Protein AF-B2FK42-F1 (afdb_monomer)

Mean predicted aligned error: 10.06 Å

Radius of gyration: 21.13 Å; Cα contacts (8 Å, |Δi|>4): 95; chains: 1; bounding box: 68×24×57 Å

Nearest PDB structures (foldseek):
  4m70-assembly5_Q  TM=4.748E-01  e=3.727E+00  Solanum tuberosum

Foldseek 3Di:
DCPVVLVVLLVVLLVVLVVDPDDLQVCLVVVLVVLLCVLVVLLVVLVVLQVVLCPDPVVQVVQVVPPHCVVLVVLSVVLVVLSVVLSVLSCVSNPPCVVVDDPVCPVVVSSSSSSVSSSSSVVSVVSSVVSNVVSVVSVVVVCVVVVPPPDDDD

Solvent-accessible surface area (backbone atoms only — not comparable to full-atom values): 8597 Å² total; per-residue (Å²): 130,90,49,73,63,59,57,50,32,44,50,50,9,43,53,51,41,68,70,52,91,59,59,66,44,60,47,32,65,68,45,47,62,60,49,47,53,52,54,52,48,51,51,53,61,41,49,54,53,41,53,63,50,60,74,33,69,70,48,48,55,50,28,69,74,75,70,44,66,57,64,59,51,50,54,50,53,48,45,52,51,47,44,53,49,44,56,54,56,53,48,53,53,69,43,75,56,81,80,79,48,62,82,88,56,40,66,67,48,52,48,52,50,43,11,50,54,45,15,43,50,52,48,39,53,51,50,49,49,54,53,40,53,53,41,52,52,53,51,54,50,50,51,54,61,74,61,54,81,90,70,88,87,135

Secondary structure (DSSP, 8-state):
---HHHHHHHHHHHHHHHH--S-HHHHHHHHHHHHHHHHHHHHHHHHHHHHHHHTSHHHHHHHHHHT-THHHHHHHHHHHHHHHHHHHHHHGGGS-GGGTS-TTTHHHHHHHHHHHHHHHHHHHHHHHHHHHHHHHHHHHHHHHHHTS------

Sequence (154 aa):
MANAWGFLHLALGGIVAFVVEVDFQELAKGALLPLMAILVGLTFSWAGNVNSIMQTEEVQKFLNEKGGPLEYVYTFQLCILINISVISAWCVPLLNLPYLLPCQTRAPVEGAMAAVLFASVSLAVRTGWHAVVGSNMLLLRKLIQGGSPGGGIE

Structure (mmCIF, N/CA/C/O backbone):
data_AF-B2FK42-F1
#
_entry.id   AF-B2FK42-F1
#
loop_
_atom_site.group_PDB
_atom_site.id
_atom_site.type_symbol
_atom_site.label_atom_id
_atom_site.label_alt_id
_atom_site.label_comp_id
_atom_site.label_asym_id
_atom_site.label_entity_id
_atom_site.label_seq_id
_atom_site.pdbx_PDB_ins_code
_atom_site.Cartn_x
_atom_site.Cartn_y
_atom_site.Cartn_z
_atom_site.occupancy
_atom_site.B_iso_or_equiv
_atom_site.auth_seq_id
_atom_site.auth_comp_id
_atom_site.auth_asym_id
_atom_site.auth_atom_id
_atom_site.pdbx_PDB_model_num
ATOM 1 N N . MET A 1 1 ? -13.182 -16.194 -5.651 1.00 35.88 1 MET A N 1
ATOM 2 C CA . MET A 1 1 ? -13.747 -15.371 -6.741 1.00 35.88 1 MET A CA 1
ATOM 3 C C . MET A 1 1 ? -12.781 -14.230 -7.004 1.00 35.88 1 MET A C 1
ATOM 5 O O . MET A 1 1 ? -12.556 -13.438 -6.098 1.00 35.88 1 MET A O 1
ATOM 9 N N . ALA A 1 2 ? -12.145 -14.174 -8.176 1.00 43.34 2 ALA A N 1
ATOM 10 C CA . ALA A 1 2 ? -11.384 -12.988 -8.562 1.00 43.34 2 ALA A CA 1
ATOM 11 C C . ALA A 1 2 ? -12.398 -11.862 -8.814 1.00 43.34 2 ALA A C 1
ATOM 13 O O . ALA A 1 2 ? -13.049 -11.822 -9.854 1.00 43.34 2 ALA A O 1
ATOM 14 N N . ASN A 1 3 ? -12.628 -11.027 -7.800 1.00 70.25 3 ASN A N 1
ATOM 15 C CA . ASN A 1 3 ? -13.581 -9.925 -7.872 1.00 70.25 3 ASN A CA 1
ATOM 16 C C . ASN A 1 3 ? -13.155 -8.965 -8.992 1.00 70.25 3 ASN A C 1
ATOM 18 O O . ASN A 1 3 ? -11.976 -8.633 -9.081 1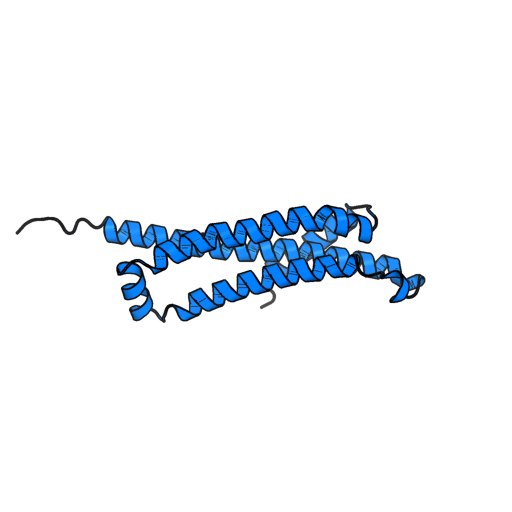.00 70.25 3 ASN A O 1
ATOM 22 N N . ALA A 1 4 ? -14.103 -8.464 -9.791 1.00 77.88 4 ALA A N 1
ATOM 23 C CA . ALA A 1 4 ? -13.866 -7.441 -10.822 1.00 77.88 4 ALA A CA 1
ATOM 24 C C . ALA A 1 4 ? -13.038 -6.243 -10.303 1.00 77.88 4 ALA A C 1
ATOM 26 O O . ALA A 1 4 ? -12.268 -5.629 -11.033 1.00 77.88 4 ALA A O 1
ATOM 27 N N . TRP A 1 5 ? -13.131 -5.977 -9.000 1.00 75.94 5 TRP A N 1
ATOM 28 C CA . TRP A 1 5 ? -12.309 -5.021 -8.267 1.00 75.94 5 TRP A CA 1
ATOM 29 C C . TRP A 1 5 ? -10.802 -5.289 -8.335 1.00 75.94 5 TRP A C 1
ATOM 31 O O . TRP A 1 5 ? -10.037 -4.350 -8.515 1.00 75.94 5 TRP A O 1
ATOM 41 N N . GLY A 1 6 ? -10.357 -6.542 -8.223 1.00 75.69 6 GLY A N 1
ATOM 42 C CA . GLY A 1 6 ? -8.938 -6.888 -8.344 1.00 75.69 6 GLY A CA 1
ATOM 43 C C . GLY A 1 6 ? -8.392 -6.548 -9.731 1.00 75.69 6 GLY A C 1
ATOM 44 O O . GLY A 1 6 ? -7.331 -5.942 -9.840 1.00 75.69 6 GLY A O 1
ATOM 45 N N . PHE A 1 7 ? -9.167 -6.839 -10.781 1.00 80.75 7 PHE A N 1
ATOM 46 C CA . PHE A 1 7 ? -8.829 -6.438 -12.148 1.00 80.75 7 PHE A CA 1
ATOM 47 C C . PHE A 1 7 ? -8.797 -4.919 -12.317 1.00 80.75 7 PHE A C 1
ATOM 49 O O . PHE A 1 7 ? -7.903 -4.414 -12.986 1.00 80.75 7 PHE A O 1
ATOM 56 N N . LEU A 1 8 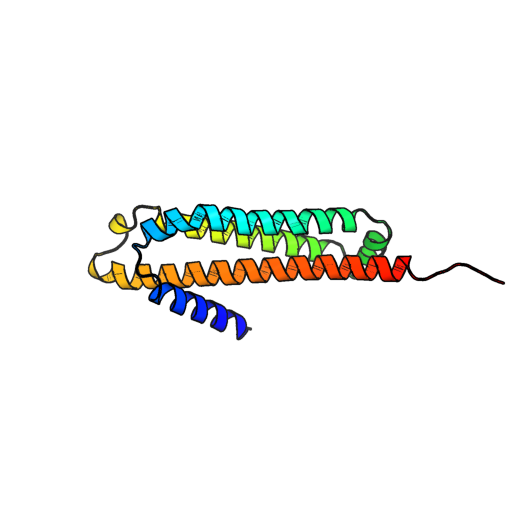? -9.707 -4.183 -11.674 1.00 85.94 8 LEU A N 1
ATOM 57 C CA . LEU A 1 8 ? -9.691 -2.719 -11.688 1.00 85.94 8 LEU A CA 1
ATOM 58 C C . LEU A 1 8 ? -8.420 -2.153 -11.043 1.00 85.94 8 LEU A C 1
ATOM 60 O O . LEU A 1 8 ? -7.806 -1.251 -11.606 1.00 85.94 8 LEU A O 1
ATOM 64 N N . HIS A 1 9 ? -7.990 -2.689 -9.898 1.00 83.94 9 HIS A N 1
ATOM 65 C CA . HIS A 1 9 ? -6.755 -2.243 -9.245 1.00 83.94 9 HIS A CA 1
ATOM 66 C C . HIS A 1 9 ? -5.503 -2.608 -10.053 1.00 83.94 9 HIS A C 1
ATOM 68 O O . HIS A 1 9 ? -4.572 -1.808 -10.115 1.00 83.94 9 HIS A O 1
ATOM 74 N N . LEU A 1 10 ? -5.497 -3.768 -10.722 1.00 83.12 10 LEU A N 1
ATOM 75 C CA . LEU A 1 10 ? -4.437 -4.142 -11.664 1.00 83.12 10 LEU A CA 1
ATOM 76 C C . LEU A 1 10 ? -4.405 -3.220 -12.888 1.00 83.12 10 LEU A C 1
ATOM 78 O O . LEU A 1 10 ? -3.332 -2.773 -13.280 1.00 83.12 10 LEU A O 1
ATOM 82 N N . ALA A 1 11 ? -5.566 -2.892 -13.459 1.00 85.50 11 ALA A N 1
ATOM 83 C CA . ALA A 1 11 ? -5.672 -1.964 -14.580 1.00 85.50 11 ALA A CA 1
ATOM 84 C C . ALA A 1 11 ? -5.196 -0.559 -14.186 1.00 85.50 11 ALA A C 1
ATOM 86 O O . ALA A 1 11 ? -4.404 0.041 -14.907 1.00 85.50 11 ALA A O 1
ATOM 87 N N . LEU A 1 12 ? -5.609 -0.063 -13.015 1.00 86.38 12 LEU A N 1
ATOM 88 C CA . LEU A 1 12 ? -5.144 1.215 -12.482 1.00 86.38 12 LEU A CA 1
ATOM 89 C C . LEU A 1 12 ? -3.625 1.211 -12.267 1.00 86.38 12 LEU A C 1
ATOM 91 O O . LEU A 1 12 ? -2.954 2.154 -12.674 1.00 86.38 12 LEU A O 1
ATOM 95 N N . GLY A 1 13 ? -3.080 0.139 -11.682 1.00 81.12 13 GLY A N 1
ATOM 96 C CA . GLY A 1 13 ? -1.639 -0.018 -11.499 1.00 81.12 13 GLY A CA 1
ATOM 97 C C . GLY A 1 13 ? -0.876 -0.009 -12.824 1.00 81.12 13 GLY A C 1
ATOM 98 O O . GLY A 1 13 ? 0.137 0.674 -12.937 1.00 81.12 13 GLY A O 1
ATOM 99 N N . GLY A 1 14 ? -1.400 -0.693 -13.844 1.00 81.62 14 GLY A N 1
ATOM 100 C CA . GLY A 1 14 ? -0.837 -0.691 -15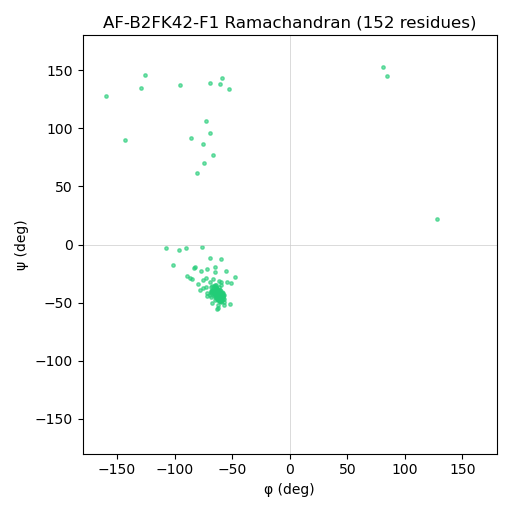.195 1.00 81.62 14 GLY A CA 1
ATOM 101 C C . GLY A 1 14 ? -0.867 0.684 -15.866 1.00 81.62 14 GLY A C 1
ATOM 102 O O . GLY A 1 14 ? 0.138 1.103 -16.432 1.00 81.62 14 GLY A O 1
ATOM 103 N N . ILE A 1 15 ? -1.983 1.414 -15.759 1.00 85.12 15 ILE A N 1
ATOM 104 C CA . ILE A 1 15 ? -2.102 2.776 -16.305 1.00 85.12 15 ILE A CA 1
ATOM 105 C C . ILE A 1 15 ? -1.082 3.704 -15.643 1.00 85.12 15 ILE A C 1
ATOM 107 O O . ILE A 1 15 ? -0.356 4.409 -16.337 1.00 85.12 15 ILE A O 1
ATOM 111 N N . VAL A 1 16 ? -0.992 3.686 -14.310 1.00 82.06 16 VAL A N 1
ATOM 112 C CA . VAL A 1 16 ? -0.054 4.548 -13.575 1.00 82.06 16 VAL A CA 1
ATOM 113 C C . VAL A 1 16 ? 1.394 4.190 -13.908 1.00 82.06 16 VAL A C 1
ATOM 115 O O . VAL A 1 16 ? 2.193 5.091 -14.137 1.00 82.06 16 VAL A O 1
ATOM 118 N N . ALA A 1 17 ? 1.725 2.901 -14.015 1.00 81.31 17 ALA A N 1
ATOM 119 C CA . ALA A 1 17 ? 3.062 2.462 -14.411 1.00 81.31 17 ALA A CA 1
ATOM 120 C C . ALA A 1 17 ? 3.457 2.932 -15.821 1.00 81.31 17 ALA A C 1
ATOM 122 O O . ALA A 1 17 ? 4.632 3.177 -16.060 1.00 81.31 17 ALA A O 1
ATOM 123 N N . PHE A 1 18 ? 2.497 3.077 -16.739 1.00 81.12 18 PHE A N 1
ATOM 124 C CA . PHE A 1 18 ? 2.760 3.598 -18.083 1.00 81.12 18 PHE A CA 1
ATOM 125 C C . PHE A 1 18 ? 2.880 5.129 -18.119 1.00 81.12 18 PHE A C 1
ATOM 127 O O . PHE A 1 18 ? 3.655 5.666 -18.899 1.00 81.12 18 PHE A O 1
ATOM 134 N N . VAL A 1 19 ? 2.116 5.839 -17.282 1.00 85.12 19 VAL A N 1
ATOM 135 C CA . VAL A 1 19 ? 2.135 7.314 -17.209 1.00 85.12 19 VAL A CA 1
ATOM 136 C C . VAL A 1 19 ? 3.384 7.839 -16.494 1.00 85.12 19 VAL A C 1
ATOM 138 O O . VAL A 1 19 ? 3.846 8.943 -16.778 1.00 85.12 19 VAL A O 1
ATOM 141 N N . VAL A 1 20 ? 3.925 7.078 -15.542 1.00 76.38 20 VAL A N 1
ATOM 142 C CA . VAL A 1 20 ? 5.101 7.475 -14.763 1.00 76.38 20 VAL A CA 1
ATOM 143 C C . VAL A 1 20 ? 6.376 7.095 -15.520 1.00 76.38 20 VAL A C 1
ATOM 145 O O . VAL A 1 20 ? 6.916 6.006 -15.355 1.00 76.38 20 VAL A O 1
ATOM 148 N N . GLU A 1 21 ? 6.879 8.022 -16.331 1.00 70.31 21 GLU A N 1
ATOM 149 C CA . GLU A 1 21 ? 8.170 7.908 -17.027 1.00 70.31 21 GLU A CA 1
ATOM 150 C C . GLU A 1 21 ? 9.343 8.267 -16.091 1.00 70.31 21 GLU A C 1
ATOM 152 O O . GLU A 1 21 ? 10.060 9.244 -16.301 1.00 70.31 21 GLU A O 1
ATOM 157 N N . VAL A 1 22 ? 9.521 7.512 -15.006 1.00 70.88 22 VAL A N 1
ATOM 158 C CA . VAL A 1 22 ? 10.633 7.701 -14.055 1.00 70.88 22 VAL A CA 1
ATOM 159 C C . VAL A 1 22 ? 11.381 6.385 -13.891 1.00 70.88 22 VAL A C 1
ATOM 161 O O . VAL A 1 22 ? 10.771 5.316 -13.927 1.00 70.88 22 VAL A O 1
ATOM 164 N N . ASP A 1 23 ? 12.700 6.459 -13.692 1.00 78.69 23 ASP A N 1
ATOM 165 C CA . ASP A 1 23 ? 13.499 5.285 -13.349 1.00 78.69 23 ASP A CA 1
ATOM 166 C C . ASP A 1 23 ? 12.893 4.564 -12.134 1.00 78.69 23 ASP A C 1
ATOM 168 O O . ASP A 1 23 ? 12.522 5.177 -11.129 1.00 78.69 23 ASP A O 1
ATOM 172 N N . PHE A 1 24 ? 12.781 3.241 -12.235 1.00 75.69 24 PHE A N 1
ATOM 173 C CA . PHE A 1 24 ? 12.079 2.419 -11.255 1.00 75.69 24 PHE A CA 1
ATOM 174 C C . PHE A 1 24 ? 12.675 2.540 -9.843 1.00 75.69 24 PHE A C 1
ATOM 176 O O . PHE A 1 24 ? 11.947 2.500 -8.844 1.00 75.69 24 PHE A O 1
ATOM 183 N N . GLN A 1 25 ? 13.991 2.745 -9.742 1.00 79.75 25 GLN A N 1
ATOM 184 C CA . GLN A 1 25 ? 14.679 2.913 -8.469 1.00 79.75 25 GLN A CA 1
ATOM 185 C C . GLN A 1 25 ? 14.478 4.323 -7.899 1.00 79.75 25 GLN A C 1
ATOM 187 O O . GLN A 1 25 ? 14.293 4.470 -6.687 1.00 79.75 25 GLN A O 1
ATOM 192 N N . GLU A 1 26 ? 14.494 5.362 -8.738 1.00 81.81 26 GLU A N 1
ATOM 193 C CA . GLU A 1 26 ? 14.175 6.732 -8.308 1.00 81.81 26 GLU A CA 1
ATOM 194 C C . GLU A 1 26 ? 12.721 6.865 -7.849 1.00 81.81 26 GLU A C 1
ATOM 196 O O . GLU A 1 26 ? 12.452 7.459 -6.799 1.00 81.81 26 GLU A O 1
ATOM 201 N N . LEU A 1 27 ? 11.801 6.224 -8.569 1.00 82.50 27 LEU A N 1
ATOM 202 C CA . LEU A 1 27 ? 10.392 6.146 -8.209 1.00 82.50 27 LEU A CA 1
ATOM 203 C C . LEU A 1 27 ? 10.205 5.527 -6.820 1.00 82.50 27 LEU A C 1
ATOM 205 O O . LEU A 1 27 ? 9.519 6.102 -5.973 1.00 82.50 27 LEU A O 1
ATOM 209 N N . ALA A 1 28 ? 10.840 4.382 -6.559 1.00 83.75 28 ALA A N 1
ATOM 210 C CA . ALA A 1 28 ? 10.748 3.726 -5.259 1.00 83.75 28 ALA A CA 1
ATOM 211 C C . ALA A 1 28 ? 11.314 4.602 -4.129 1.00 83.75 28 ALA A C 1
ATOM 213 O O . ALA A 1 28 ? 10.681 4.721 -3.080 1.00 83.75 28 ALA A O 1
ATOM 214 N N . LYS A 1 29 ? 12.452 5.278 -4.345 1.00 84.81 29 LYS A N 1
ATOM 215 C CA . LYS A 1 29 ? 13.040 6.201 -3.352 1.00 84.81 29 LYS A CA 1
ATOM 216 C C . LYS A 1 29 ? 12.107 7.365 -3.019 1.00 84.81 29 LYS A C 1
ATOM 218 O O . LYS A 1 29 ? 11.960 7.704 -1.846 1.00 84.81 29 LYS A O 1
ATOM 223 N N . GLY A 1 30 ? 11.481 7.962 -4.033 1.00 85.38 30 GLY A N 1
ATOM 224 C CA . GLY A 1 30 ? 10.570 9.092 -3.853 1.00 85.38 30 GLY A CA 1
ATOM 225 C C . GLY A 1 30 ? 9.228 8.699 -3.229 1.00 85.38 30 GLY A C 1
ATOM 226 O O . GLY A 1 30 ? 8.686 9.441 -2.412 1.00 85.38 30 GLY A O 1
ATOM 227 N N . ALA A 1 31 ? 8.699 7.525 -3.581 1.00 85.12 31 ALA A N 1
ATOM 228 C CA . ALA A 1 31 ? 7.366 7.095 -3.167 1.00 85.12 31 ALA A CA 1
ATOM 229 C C . ALA A 1 31 ? 7.332 6.396 -1.798 1.00 85.12 31 ALA A C 1
ATOM 231 O O . ALA A 1 31 ? 6.316 6.484 -1.106 1.00 85.12 31 ALA A O 1
ATOM 232 N N . LEU A 1 32 ? 8.412 5.725 -1.375 1.00 86.00 32 LEU A N 1
ATOM 233 C CA . LEU A 1 32 ? 8.395 4.871 -0.180 1.00 86.00 32 LEU A CA 1
ATOM 234 C C . LEU A 1 32 ? 8.019 5.638 1.096 1.00 86.00 32 LEU A C 1
ATOM 236 O O . LEU A 1 32 ? 7.150 5.193 1.841 1.00 86.00 32 LEU A O 1
ATOM 240 N N . LEU A 1 33 ? 8.644 6.792 1.349 1.00 85.38 33 LEU A N 1
ATOM 241 C CA . LEU A 1 33 ? 8.380 7.587 2.555 1.00 85.38 33 LEU A CA 1
ATOM 242 C C . LEU A 1 33 ? 6.918 8.076 2.627 1.00 85.38 33 LEU A C 1
ATOM 244 O O . LEU A 1 33 ? 6.261 7.797 3.635 1.00 85.38 33 LEU A O 1
ATOM 248 N N . PRO A 1 34 ? 6.365 8.732 1.585 1.00 87.81 34 PRO A N 1
ATOM 249 C CA . PRO A 1 34 ? 4.947 9.087 1.546 1.00 87.81 34 PRO A CA 1
ATOM 250 C C . PRO A 1 34 ? 4.009 7.884 1.700 1.00 87.81 34 PRO A C 1
ATOM 252 O O .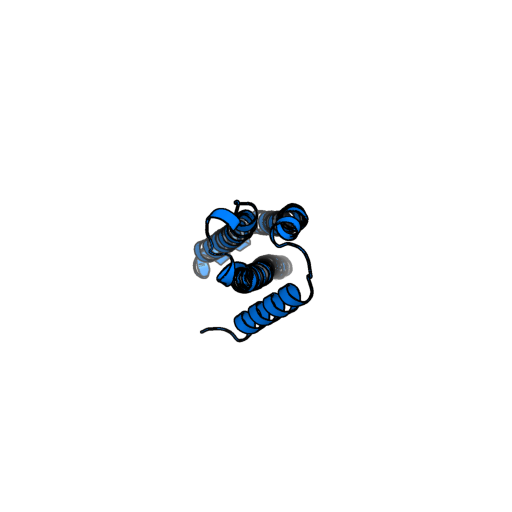 PRO A 1 34 ? 3.037 7.955 2.452 1.00 87.81 34 PRO A O 1
ATOM 255 N N . LEU A 1 35 ? 4.302 6.766 1.026 1.00 86.44 35 LEU A N 1
ATOM 256 C CA . LEU A 1 35 ? 3.478 5.557 1.098 1.00 86.44 35 LEU A CA 1
ATOM 257 C C . LEU A 1 35 ? 3.465 4.961 2.505 1.00 86.44 35 LEU A C 1
ATOM 259 O O . LEU A 1 35 ? 2.393 4.636 3.018 1.00 86.44 35 LEU A O 1
ATOM 263 N N . MET A 1 36 ? 4.628 4.869 3.154 1.00 86.94 36 MET A N 1
ATOM 264 C CA . MET A 1 36 ? 4.714 4.438 4.547 1.00 86.94 36 MET A CA 1
ATOM 265 C C . MET A 1 36 ? 3.893 5.356 5.450 1.00 86.94 36 MET A C 1
ATOM 267 O O . MET A 1 36 ? 3.088 4.858 6.231 1.00 86.94 36 MET A O 1
ATOM 271 N N . ALA A 1 37 ? 4.033 6.678 5.313 1.00 86.88 37 ALA A N 1
ATOM 272 C CA . ALA A 1 37 ? 3.291 7.635 6.129 1.00 86.88 37 ALA A CA 1
ATOM 273 C C . ALA A 1 37 ? 1.768 7.461 5.990 1.00 86.88 37 ALA A C 1
ATOM 275 O O . ALA A 1 37 ? 1.061 7.424 6.998 1.00 86.88 37 ALA A O 1
ATOM 276 N N . ILE A 1 38 ? 1.264 7.289 4.763 1.00 86.94 38 ILE A N 1
ATOM 277 C CA . ILE A 1 38 ? -0.169 7.097 4.501 1.00 86.94 38 ILE A CA 1
ATOM 278 C C . ILE A 1 38 ? -0.658 5.755 5.055 1.00 86.94 38 ILE A C 1
ATOM 280 O O . ILE A 1 38 ? -1.652 5.721 5.779 1.00 86.94 38 ILE A O 1
ATOM 284 N N . LEU A 1 39 ? 0.017 4.645 4.744 1.00 86.19 39 LEU A N 1
ATOM 285 C CA . LEU A 1 39 ? -0.439 3.307 5.144 1.00 86.19 39 LEU A CA 1
ATOM 286 C C . LEU A 1 39 ? -0.352 3.098 6.660 1.00 86.19 39 LEU A C 1
ATOM 288 O O . LEU A 1 39 ? -1.271 2.548 7.275 1.00 86.19 39 LEU A O 1
ATOM 292 N N . VAL A 1 40 ? 0.727 3.576 7.279 1.00 85.00 40 VAL A N 1
ATOM 293 C CA . VAL A 1 40 ? 0.906 3.533 8.734 1.00 85.00 40 VAL A CA 1
ATOM 294 C C . VAL A 1 40 ? -0.082 4.478 9.418 1.00 85.00 40 VAL A C 1
ATOM 296 O O . VAL A 1 40 ? -0.760 4.067 10.359 1.00 85.00 40 VAL A O 1
ATOM 299 N N . GLY A 1 41 ? -0.239 5.705 8.912 1.00 83.69 41 GLY A N 1
ATOM 300 C CA . GLY A 1 41 ? -1.199 6.680 9.433 1.00 83.69 41 GLY A CA 1
ATOM 301 C C . GLY A 1 41 ? -2.639 6.171 9.379 1.00 83.69 41 GLY A C 1
ATOM 302 O O . GLY A 1 41 ? -3.353 6.247 10.380 1.00 83.69 41 GLY A O 1
ATOM 303 N N . LEU A 1 42 ? -3.044 5.566 8.257 1.00 81.31 42 LEU A N 1
ATOM 304 C CA . LEU A 1 42 ? -4.335 4.890 8.136 1.00 81.31 42 LEU A CA 1
ATOM 305 C C . LEU A 1 42 ? -4.463 3.796 9.196 1.00 81.31 42 LEU A C 1
ATOM 307 O O . LEU A 1 42 ? -5.428 3.821 9.950 1.00 81.31 42 LEU A O 1
ATOM 311 N N . THR A 1 43 ? -3.479 2.897 9.307 1.00 83.00 43 THR A N 1
ATOM 312 C CA . THR A 1 43 ? -3.475 1.801 10.296 1.00 83.00 43 THR A CA 1
ATOM 313 C C . THR A 1 43 ? -3.716 2.304 11.719 1.00 83.00 43 THR A C 1
ATOM 315 O O . THR A 1 43 ? -4.619 1.814 12.397 1.00 83.00 43 THR A O 1
ATOM 318 N N . PHE A 1 44 ? -2.963 3.311 12.166 1.00 80.25 44 PHE A N 1
ATOM 319 C CA . PHE A 1 44 ? -3.117 3.862 13.514 1.00 80.25 44 PHE A CA 1
ATOM 320 C C . PHE A 1 44 ? -4.438 4.614 13.712 1.00 80.25 44 PHE A C 1
ATOM 322 O O . PHE A 1 44 ? -5.031 4.513 14.788 1.00 80.25 44 PHE A O 1
AT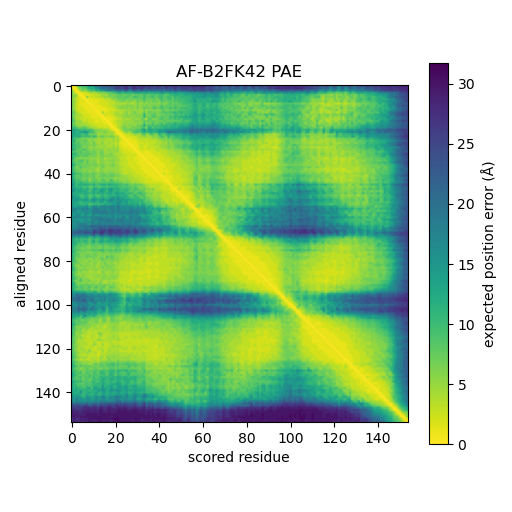OM 329 N N . SER A 1 45 ? -4.921 5.326 12.688 1.00 78.44 45 SER A N 1
ATOM 330 C CA . SER A 1 45 ? -6.154 6.118 12.766 1.00 78.44 45 SER A CA 1
ATOM 331 C C . SER A 1 45 ? -7.376 5.264 13.107 1.00 78.44 45 SER A C 1
ATOM 333 O O . SER A 1 45 ? -8.158 5.639 13.980 1.00 78.44 45 SER A O 1
ATOM 335 N N . TRP A 1 46 ? -7.535 4.095 12.483 1.00 74.56 46 TRP A N 1
ATOM 336 C CA . TRP A 1 46 ? -8.663 3.219 12.810 1.00 74.56 46 TRP A CA 1
ATOM 337 C C . TRP A 1 46 ? -8.354 2.234 13.942 1.00 74.56 46 TRP A C 1
ATOM 339 O O . TRP A 1 46 ? -9.273 1.902 14.687 1.00 74.56 46 TRP A O 1
ATOM 349 N N . ALA A 1 47 ? -7.096 1.829 14.160 1.00 75.81 47 ALA A N 1
ATOM 350 C CA . ALA A 1 47 ? -6.733 0.985 15.304 1.00 75.81 47 ALA A CA 1
ATOM 351 C C . ALA A 1 47 ? -7.092 1.632 16.651 1.00 75.81 47 ALA A C 1
ATOM 353 O O . ALA A 1 47 ? -7.649 0.962 17.523 1.00 75.81 47 ALA A O 1
ATOM 354 N N . GLY A 1 48 ? -6.841 2.938 16.802 1.00 71.88 48 GLY A N 1
ATOM 355 C CA . GLY A 1 48 ? -7.241 3.688 17.997 1.00 71.88 48 GLY A CA 1
ATOM 356 C C . GLY A 1 48 ? -8.759 3.684 18.208 1.00 71.88 48 GLY A C 1
ATOM 357 O O . GLY A 1 48 ? -9.233 3.409 19.312 1.00 71.88 48 GLY A O 1
ATOM 358 N N . ASN A 1 49 ? -9.520 3.898 17.130 1.00 73.69 49 ASN A N 1
ATOM 359 C CA . ASN A 1 49 ? -10.983 3.893 17.171 1.00 73.69 49 ASN A CA 1
ATOM 360 C C . ASN A 1 49 ? -11.540 2.514 17.555 1.00 73.69 49 ASN A C 1
ATOM 362 O O . ASN A 1 49 ? -12.397 2.425 18.432 1.00 73.69 49 ASN A O 1
ATOM 366 N N . VAL A 1 50 ? -11.033 1.430 16.958 1.00 71.44 50 VAL A N 1
ATOM 367 C CA . VAL A 1 50 ? -11.463 0.059 17.292 1.00 71.44 50 VAL A CA 1
ATOM 368 C C . VAL A 1 50 ? -11.127 -0.290 18.735 1.00 71.44 50 VAL A C 1
ATOM 370 O O . VAL A 1 50 ? -11.984 -0.820 19.441 1.00 71.44 50 VAL A O 1
ATOM 373 N N . ASN A 1 51 ? -9.913 0.026 19.191 1.00 75.56 51 ASN A N 1
ATOM 374 C CA . ASN A 1 51 ? -9.484 -0.291 20.549 1.00 75.56 51 ASN A CA 1
ATOM 375 C C . ASN A 1 51 ? -10.369 0.401 21.600 1.00 75.56 51 ASN A C 1
ATOM 377 O O . ASN A 1 51 ? -10.787 -0.236 22.563 1.00 75.56 51 ASN A O 1
ATOM 381 N N . SER A 1 52 ? -10.727 1.671 21.382 1.00 74.31 52 SER A N 1
ATOM 382 C CA . SER A 1 52 ? -11.653 2.397 22.264 1.00 74.31 52 SER A CA 1
ATOM 383 C C . SER A 1 52 ? -13.057 1.773 22.291 1.00 74.31 52 SER A C 1
ATOM 385 O O . SER A 1 52 ? -13.684 1.695 23.347 1.00 74.31 52 SER A O 1
ATOM 387 N N . ILE A 1 53 ? -13.548 1.286 21.149 1.00 72.94 53 ILE A N 1
ATOM 388 C CA . ILE A 1 53 ? -14.872 0.658 21.035 1.00 72.94 53 ILE A CA 1
ATOM 389 C C . ILE A 1 53 ? -14.887 -0.730 21.699 1.00 72.94 53 ILE A C 1
ATOM 391 O O . ILE A 1 53 ? -15.827 -1.053 22.425 1.00 72.94 53 ILE A O 1
ATOM 395 N N . MET A 1 54 ? -13.841 -1.541 21.511 1.00 70.31 54 MET A N 1
ATOM 396 C CA . MET A 1 54 ? -13.732 -2.884 22.104 1.00 70.31 54 MET A CA 1
ATOM 397 C C . MET A 1 54 ? -13.655 -2.885 23.636 1.00 70.31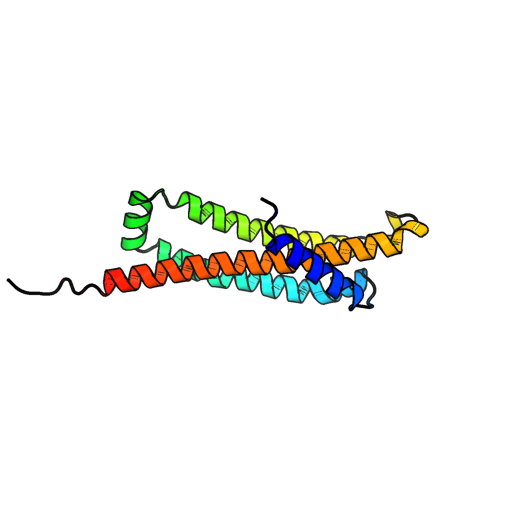 54 MET A C 1
ATOM 399 O O . MET A 1 54 ? -14.011 -3.881 24.263 1.00 70.31 54 MET A O 1
ATOM 403 N N . GLN A 1 55 ? -13.214 -1.783 24.245 1.00 74.12 55 GLN A N 1
ATOM 404 C CA . GLN A 1 55 ? -13.159 -1.631 25.702 1.00 74.12 55 GLN A CA 1
ATOM 405 C C . GLN A 1 55 ? -14.529 -1.368 26.350 1.00 74.12 55 GLN A C 1
ATOM 407 O O . GLN A 1 55 ? -14.609 -1.255 27.568 1.00 74.12 55 GLN A O 1
ATOM 412 N N . THR A 1 56 ? -15.609 -1.263 25.571 1.00 75.38 56 THR A N 1
ATOM 413 C CA . THR A 1 56 ? -16.947 -0.973 26.106 1.00 75.38 56 THR A CA 1
ATOM 414 C C . THR A 1 56 ? -17.756 -2.250 26.336 1.00 75.38 56 THR A C 1
ATOM 416 O O . THR A 1 56 ? -17.752 -3.155 25.499 1.00 75.38 56 THR A O 1
ATOM 419 N N . GLU A 1 57 ? -18.460 -2.329 27.472 1.00 69.94 57 GLU A N 1
ATOM 420 C CA . GLU A 1 57 ? -19.202 -3.531 27.900 1.00 69.94 57 GLU A CA 1
ATOM 421 C C . GLU A 1 57 ? -20.279 -3.959 26.889 1.00 69.94 57 GLU A C 1
ATOM 423 O O . GLU A 1 57 ? -20.481 -5.149 26.648 1.00 69.94 57 GLU A O 1
ATOM 428 N N . GLU A 1 58 ? -20.919 -2.990 26.233 1.00 67.31 58 GLU A N 1
ATOM 429 C CA . GLU A 1 58 ? -21.943 -3.194 25.199 1.00 67.31 58 GLU A CA 1
ATOM 430 C C . GLU A 1 58 ? -21.397 -4.000 24.013 1.00 67.31 58 GLU A C 1
ATOM 432 O O . GLU A 1 58 ? -22.027 -4.944 23.529 1.00 67.31 58 GLU A O 1
ATOM 437 N N . VAL A 1 59 ? -20.183 -3.662 23.573 1.00 67.25 59 VAL A N 1
ATOM 438 C CA . VAL A 1 59 ? -19.524 -4.313 22.439 1.00 67.25 59 VAL A CA 1
ATOM 439 C C . VAL A 1 59 ? -18.999 -5.687 22.838 1.00 67.25 59 VAL A C 1
ATOM 441 O O . VAL A 1 59 ? -19.124 -6.625 22.053 1.00 67.25 59 VAL A O 1
ATOM 444 N N . GLN A 1 60 ? -18.480 -5.854 24.059 1.00 67.94 60 GLN A N 1
ATOM 445 C CA . GLN A 1 60 ? -18.083 -7.176 24.557 1.00 67.94 60 GLN A CA 1
ATOM 446 C C . GLN A 1 60 ? -19.272 -8.138 24.642 1.00 67.94 60 GLN A C 1
ATOM 448 O O . GLN A 1 60 ? -19.169 -9.285 24.200 1.00 67.94 60 GLN A O 1
ATOM 453 N N . LYS A 1 61 ? -20.417 -7.667 25.145 1.00 70.06 61 LYS A N 1
ATOM 454 C CA . LYS A 1 61 ? -21.644 -8.466 25.222 1.00 70.06 61 LYS A CA 1
ATOM 455 C C . LYS A 1 61 ? -22.140 -8.866 23.830 1.00 70.06 61 LYS A C 1
ATOM 457 O O . LYS A 1 61 ? -22.437 -10.034 23.599 1.00 70.06 61 LYS A O 1
ATOM 462 N N . PHE A 1 62 ? -22.131 -7.928 22.883 1.00 68.38 62 PHE A N 1
ATOM 463 C CA . PHE A 1 62 ? -22.507 -8.191 21.493 1.00 68.38 62 PHE A CA 1
ATOM 464 C C . PHE A 1 62 ? -21.574 -9.192 20.792 1.00 68.38 62 PHE A C 1
ATOM 466 O O . PHE A 1 62 ? -22.037 -10.100 20.097 1.00 68.38 62 PHE A O 1
ATOM 473 N N . LEU A 1 63 ? -20.258 -9.048 20.970 1.00 67.62 63 LEU A N 1
ATOM 474 C CA . LEU A 1 63 ? -19.278 -9.956 20.373 1.00 67.62 63 LEU A CA 1
ATOM 475 C C . LEU A 1 63 ? -19.427 -11.383 20.919 1.00 67.62 63 LEU A C 1
ATOM 477 O O . LEU A 1 63 ? -19.280 -12.335 20.154 1.00 67.62 63 LEU A O 1
ATOM 481 N N . ASN A 1 64 ? -19.790 -11.543 22.193 1.00 68.19 64 ASN A N 1
ATOM 482 C CA . ASN A 1 64 ? -20.066 -12.856 22.780 1.00 68.19 64 ASN A CA 1
ATOM 483 C C . ASN A 1 64 ? -21.315 -13.539 22.189 1.00 68.19 64 ASN A C 1
ATOM 485 O O . ASN A 1 64 ? -21.346 -14.764 22.114 1.00 68.19 64 ASN A O 1
ATOM 489 N N . GLU A 1 65 ? -22.315 -12.783 21.726 1.00 71.12 65 GLU A N 1
ATOM 490 C CA . GLU A 1 65 ? -23.562 -13.337 21.170 1.00 71.12 65 GLU A CA 1
ATOM 491 C C . GLU A 1 65 ? -23.469 -13.715 19.679 1.00 71.12 65 GLU A C 1
ATOM 493 O O . GLU A 1 65 ? -24.171 -14.622 19.231 1.00 71.12 65 GLU A O 1
ATOM 498 N N . LYS A 1 66 ? -22.632 -13.029 18.886 1.00 62.56 66 LYS A N 1
ATOM 499 C CA . LYS A 1 66 ? -22.658 -13.120 17.408 1.00 62.56 66 LYS A CA 1
ATOM 500 C C . LYS A 1 66 ? -21.511 -13.877 16.731 1.00 62.56 66 LYS A C 1
ATOM 502 O O . LYS A 1 66 ? -21.570 -14.026 15.514 1.00 62.56 66 LYS A O 1
ATOM 507 N N . GLY A 1 67 ? -20.509 -14.369 17.461 1.00 57.84 67 GLY A N 1
ATOM 508 C CA . GLY A 1 67 ? -19.383 -15.102 16.850 1.00 57.84 67 GLY A CA 1
ATOM 509 C C . GLY A 1 67 ? -17.982 -14.603 17.210 1.00 57.84 67 GLY A C 1
ATOM 510 O O . GLY A 1 67 ? -17.024 -14.907 16.510 1.00 57.84 67 GLY A O 1
ATOM 511 N N . GLY A 1 68 ? -17.844 -13.896 18.328 1.00 59.16 68 GLY A N 1
ATOM 512 C CA . GLY A 1 68 ? -16.580 -13.656 19.010 1.00 59.16 68 GLY A CA 1
ATOM 513 C C . GLY A 1 68 ? -15.715 -12.522 18.436 1.00 59.16 68 GLY A C 1
ATOM 514 O O . GLY A 1 68 ? -15.727 -12.239 17.239 1.00 59.16 68 GLY A O 1
ATOM 515 N N . PRO A 1 69 ? -14.876 -11.890 19.279 1.00 62.41 69 PRO A N 1
ATOM 516 C CA . PRO A 1 69 ? -13.912 -10.858 18.870 1.00 62.41 69 PRO A CA 1
ATOM 517 C C . PRO A 1 69 ? -12.875 -11.339 17.836 1.00 62.41 69 PRO A C 1
ATOM 519 O O . PRO A 1 69 ? -12.167 -10.524 17.247 1.00 62.41 69 PRO A O 1
ATOM 522 N N . LEU A 1 70 ? -12.777 -12.651 17.608 1.00 66.50 70 LEU A N 1
ATOM 523 C CA . LEU A 1 70 ? -11.729 -13.287 16.817 1.00 66.50 70 LEU A CA 1
ATOM 524 C C . LEU A 1 70 ? -11.743 -12.854 15.342 1.00 66.50 70 LEU A C 1
ATOM 526 O O . LEU A 1 70 ? -10.694 -12.522 14.801 1.00 66.50 70 LEU A O 1
ATOM 530 N N . GLU A 1 71 ? -12.910 -12.803 14.694 1.00 68.75 71 GLU A N 1
ATOM 531 C CA . GLU A 1 71 ? -13.017 -12.436 13.270 1.00 68.75 71 GLU A CA 1
ATOM 532 C C . GLU A 1 71 ? -12.599 -10.976 13.018 1.00 68.75 71 GLU A C 1
ATOM 534 O O . GLU A 1 71 ? -11.917 -10.658 12.037 1.00 68.75 71 GLU A O 1
ATOM 539 N N . TYR A 1 72 ? -12.918 -10.092 13.967 1.00 68.00 72 TYR A N 1
ATOM 540 C CA . TYR A 1 72 ? -12.464 -8.703 13.956 1.00 68.00 72 TYR A CA 1
ATOM 541 C C . TYR A 1 72 ? -10.948 -8.596 14.132 1.00 68.00 72 TYR A C 1
ATOM 543 O O . TYR A 1 72 ? -10.294 -7.862 13.389 1.00 68.00 72 TYR A O 1
ATOM 551 N N . VAL A 1 73 ? -10.375 -9.355 15.071 1.00 73.31 73 VAL A N 1
ATOM 552 C CA . VAL A 1 73 ? -8.922 -9.393 15.296 1.00 73.31 73 VAL A CA 1
ATOM 553 C C . VAL A 1 73 ? -8.187 -9.963 14.080 1.00 73.31 73 VAL A C 1
ATOM 555 O O . VAL A 1 73 ? -7.155 -9.421 13.687 1.00 73.31 73 VAL A O 1
ATOM 558 N N . TYR A 1 74 ? -8.721 -10.992 13.421 1.00 76.69 74 TYR A N 1
ATOM 559 C CA . TYR A 1 74 ? -8.112 -11.528 12.201 1.00 76.69 74 TYR A CA 1
ATOM 560 C C . TYR A 1 74 ? -8.156 -10.536 11.046 1.00 76.69 74 TYR A C 1
ATOM 562 O O . TYR A 1 74 ? -7.153 -10.354 10.357 1.00 76.69 74 TYR A O 1
ATOM 570 N N . THR A 1 75 ? -9.279 -9.839 10.866 1.00 76.69 75 THR A N 1
ATOM 571 C CA . THR A 1 75 ? -9.380 -8.768 9.865 1.00 76.69 75 THR A CA 1
ATOM 572 C C . THR A 1 75 ? -8.365 -7.656 10.152 1.00 76.69 75 THR A C 1
ATOM 574 O O . THR A 1 75 ? -7.723 -7.148 9.229 1.00 76.69 75 THR A O 1
ATOM 577 N N . PHE A 1 76 ? -8.161 -7.328 11.432 1.00 74.56 76 PHE A N 1
ATOM 578 C CA . PHE A 1 76 ? -7.178 -6.343 11.880 1.00 74.56 76 PHE A CA 1
ATOM 579 C C . PHE A 1 76 ? -5.745 -6.753 11.524 1.00 74.56 76 PHE A C 1
ATOM 581 O O . PHE A 1 76 ? -5.025 -6.017 10.845 1.00 74.56 76 PHE A O 1
ATOM 588 N N . GLN A 1 77 ? -5.347 -7.953 11.946 1.00 82.56 77 GLN A N 1
ATOM 589 C CA . GLN A 1 77 ? -4.018 -8.503 11.690 1.00 82.56 77 GLN A CA 1
ATOM 590 C C . GLN A 1 77 ? -3.744 -8.638 10.192 1.00 82.56 77 GLN A C 1
ATOM 592 O O . GLN A 1 77 ? -2.646 -8.315 9.741 1.00 82.56 77 GLN A O 1
ATOM 597 N N . LEU A 1 78 ? -4.749 -9.045 9.411 1.00 84.38 78 LEU A N 1
ATOM 598 C CA . LEU A 1 78 ? -4.632 -9.160 7.963 1.00 84.38 78 LEU A CA 1
ATOM 599 C C . LEU A 1 78 ? -4.389 -7.797 7.300 1.00 84.38 78 LEU A C 1
ATOM 601 O O . LEU A 1 78 ? -3.522 -7.699 6.437 1.00 84.38 78 LEU A O 1
ATOM 605 N N . CYS A 1 79 ? -5.085 -6.736 7.720 1.00 82.75 79 CYS A N 1
ATOM 606 C CA . CYS A 1 79 ? -4.854 -5.388 7.184 1.00 82.75 79 CYS A CA 1
ATOM 607 C C . CYS A 1 79 ? -3.432 -4.886 7.482 1.00 82.75 79 CYS A C 1
ATOM 609 O O . CYS A 1 79 ? -2.774 -4.338 6.596 1.00 82.75 79 CYS A O 1
ATOM 611 N N . ILE A 1 80 ? -2.934 -5.115 8.702 1.00 84.19 80 ILE A N 1
ATOM 612 C CA . ILE A 1 80 ? -1.550 -4.776 9.070 1.00 84.19 80 ILE A CA 1
ATOM 613 C C . ILE A 1 80 ? -0.558 -5.566 8.220 1.00 84.19 80 ILE A C 1
ATOM 615 O O . ILE A 1 80 ? 0.377 -4.987 7.666 1.00 84.19 80 ILE A O 1
ATOM 619 N N . LEU A 1 81 ? -0.773 -6.875 8.090 1.00 88.12 81 LEU A N 1
ATOM 620 C CA . LEU A 1 81 ? 0.088 -7.749 7.304 1.00 88.12 81 LEU A CA 1
ATOM 621 C C . LEU A 1 81 ? 0.144 -7.305 5.838 1.00 88.12 81 LEU A C 1
ATOM 623 O O . LEU A 1 81 ? 1.231 -7.257 5.264 1.00 88.12 81 LEU A O 1
ATOM 627 N N . ILE A 1 82 ? -0.995 -6.928 5.249 1.00 88.50 82 ILE A N 1
ATOM 628 C CA . ILE A 1 82 ? -1.068 -6.383 3.886 1.00 88.50 82 ILE A CA 1
ATOM 629 C C . ILE A 1 82 ? -0.243 -5.097 3.781 1.00 88.50 82 ILE A C 1
ATOM 631 O O . ILE A 1 82 ? 0.598 -4.998 2.890 1.00 88.50 82 ILE A O 1
ATOM 635 N N . ASN A 1 83 ? -0.409 -4.147 4.705 1.00 87.44 83 ASN A N 1
ATOM 636 C CA . ASN A 1 83 ? 0.336 -2.885 4.678 1.00 87.44 83 ASN A CA 1
ATOM 637 C C . ASN A 1 83 ? 1.853 -3.102 4.790 1.00 87.44 83 ASN A C 1
ATOM 639 O O . ASN A 1 83 ? 2.608 -2.555 3.986 1.00 87.44 83 ASN A O 1
ATOM 643 N N . ILE A 1 84 ? 2.305 -3.943 5.727 1.00 88.06 84 ILE A N 1
ATOM 644 C CA . ILE A 1 84 ? 3.729 -4.288 5.884 1.00 88.06 84 ILE A CA 1
ATOM 645 C C . ILE A 1 84 ? 4.265 -4.984 4.628 1.00 88.06 84 ILE A C 1
ATOM 647 O O . ILE A 1 84 ? 5.374 -4.682 4.182 1.00 88.06 84 ILE A O 1
ATOM 651 N N . SER A 1 85 ? 3.483 -5.891 4.038 1.00 89.50 85 SER A N 1
ATOM 652 C CA . SER A 1 85 ? 3.867 -6.618 2.822 1.00 89.50 85 SER A CA 1
ATOM 653 C C . SER A 1 85 ? 4.023 -5.676 1.632 1.00 89.50 85 SER A C 1
ATOM 655 O O . SER A 1 85 ? 5.001 -5.783 0.895 1.00 89.50 85 SER A O 1
ATOM 657 N N . VAL A 1 86 ? 3.108 -4.716 1.465 1.00 90.44 86 VAL A N 1
ATOM 658 C CA . VAL A 1 86 ? 3.196 -3.705 0.402 1.00 90.44 86 VAL A CA 1
ATOM 659 C C . VAL A 1 86 ? 4.414 -2.812 0.600 1.00 90.44 86 VAL A C 1
ATOM 661 O O . VAL A 1 86 ? 5.193 -2.653 -0.334 1.00 90.44 86 VAL A O 1
ATOM 664 N N . ILE A 1 87 ? 4.640 -2.291 1.808 1.00 88.44 87 ILE A N 1
ATOM 665 C CA . ILE A 1 87 ? 5.824 -1.465 2.101 1.00 88.44 87 ILE A CA 1
ATOM 666 C C . ILE A 1 87 ? 7.111 -2.247 1.807 1.00 88.44 87 ILE A C 1
ATOM 668 O O . ILE A 1 87 ? 8.012 -1.737 1.149 1.00 88.44 87 ILE A O 1
ATOM 672 N N . SER A 1 88 ? 7.168 -3.509 2.236 1.00 88.50 88 SER A N 1
ATOM 673 C CA . SER A 1 88 ? 8.324 -4.380 2.006 1.00 88.50 88 SER A CA 1
ATOM 674 C C . SER A 1 88 ? 8.540 -4.667 0.516 1.00 88.50 88 SER A C 1
ATOM 676 O O . SER A 1 88 ? 9.678 -4.671 0.050 1.00 88.50 88 SER A O 1
ATOM 678 N N . ALA A 1 89 ? 7.466 -4.848 -0.260 1.00 88.25 89 ALA A N 1
ATOM 679 C CA . ALA A 1 89 ? 7.542 -5.013 -1.712 1.00 88.25 89 ALA A CA 1
ATOM 680 C C . ALA A 1 89 ? 8.094 -3.755 -2.406 1.00 88.25 89 ALA A C 1
ATOM 682 O O . ALA A 1 89 ? 8.887 -3.871 -3.338 1.00 88.25 89 ALA A O 1
ATOM 683 N N . TRP A 1 90 ? 7.757 -2.560 -1.913 1.00 87.94 90 TRP A N 1
ATOM 684 C CA . TRP A 1 90 ? 8.310 -1.290 -2.401 1.00 87.94 90 TRP A CA 1
ATOM 685 C C . TRP A 1 90 ? 9.792 -1.076 -2.058 1.00 87.94 90 TRP A C 1
ATOM 687 O O . TRP A 1 90 ? 10.428 -0.199 -2.640 1.00 87.94 90 TRP A O 1
ATOM 697 N N . CYS A 1 91 ? 10.377 -1.897 -1.181 1.00 85.56 91 CYS A N 1
ATOM 698 C CA . CYS A 1 91 ? 11.822 -1.914 -0.949 1.00 85.56 91 CYS A CA 1
ATOM 699 C C . CYS A 1 91 ? 12.585 -2.762 -1.979 1.00 85.56 91 CYS A C 1
ATOM 701 O O . CYS A 1 91 ? 13.786 -2.567 -2.148 1.00 85.56 91 CYS A O 1
ATOM 703 N N . VAL A 1 92 ? 11.923 -3.686 -2.686 1.00 83.06 92 VAL A N 1
ATOM 704 C CA . VAL A 1 92 ? 12.573 -4.565 -3.677 1.00 83.06 92 VAL A CA 1
ATOM 705 C C . VAL A 1 92 ? 13.275 -3.780 -4.796 1.00 83.06 92 VAL A C 1
ATOM 707 O O . VAL A 1 92 ? 14.418 -4.114 -5.093 1.00 83.06 92 VAL A O 1
ATOM 710 N N . PRO A 1 93 ? 12.691 -2.712 -5.374 1.00 80.12 93 PRO A N 1
ATOM 711 C CA . PRO A 1 93 ? 13.357 -1.904 -6.401 1.00 80.12 93 PRO A CA 1
ATOM 712 C C . PRO A 1 93 ? 14.602 -1.156 -5.905 1.00 80.12 93 PRO A C 1
ATOM 714 O O . PRO A 1 93 ? 15.427 -0.726 -6.706 1.00 80.12 93 PRO A O 1
ATOM 717 N N . LEU A 1 94 ? 14.741 -0.971 -4.586 1.00 79.38 94 LEU A N 1
ATOM 718 C CA . LEU A 1 94 ? 15.925 -0.355 -3.982 1.00 79.38 94 LEU A CA 1
ATOM 719 C C . LEU A 1 94 ? 17.105 -1.326 -3.924 1.00 79.38 94 LEU A C 1
ATOM 721 O O . LEU A 1 94 ? 18.255 -0.885 -3.850 1.00 79.38 94 LEU A O 1
ATOM 725 N N . LEU A 1 95 ? 16.827 -2.631 -3.960 1.00 74.69 95 LEU A N 1
ATOM 726 C CA . LEU A 1 95 ? 17.845 -3.650 -4.159 1.00 74.69 95 LEU A CA 1
ATOM 727 C C . LEU A 1 95 ? 18.337 -3.529 -5.601 1.00 74.69 95 LEU A C 1
ATOM 729 O O . LEU A 1 95 ? 17.553 -3.284 -6.510 1.00 74.69 95 LEU A O 1
ATOM 733 N N . 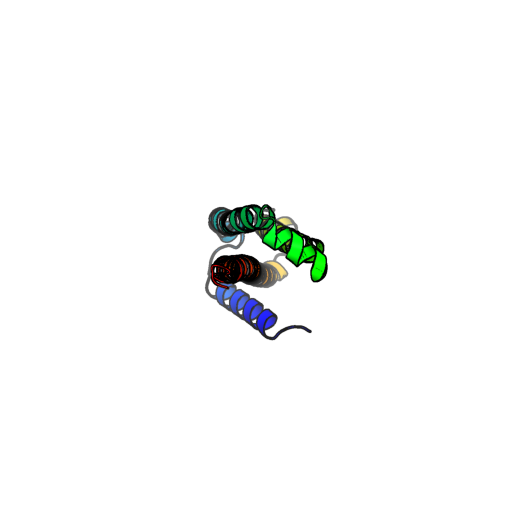ASN A 1 96 ? 19.644 -3.658 -5.804 1.00 68.06 96 ASN A N 1
ATOM 734 C CA . ASN A 1 96 ? 20.315 -3.394 -7.076 1.00 68.06 96 ASN A CA 1
ATOM 735 C C . ASN A 1 96 ? 19.898 -4.423 -8.160 1.00 68.06 96 ASN A C 1
ATOM 737 O O . ASN A 1 96 ? 20.637 -5.354 -8.483 1.00 68.06 96 ASN A O 1
ATOM 741 N N . LEU A 1 97 ? 18.697 -4.243 -8.724 1.00 63.75 97 LEU A N 1
ATOM 742 C CA . LEU A 1 97 ? 18.069 -5.073 -9.758 1.00 63.75 97 LEU A CA 1
ATOM 743 C C . LEU A 1 97 ? 18.944 -5.345 -11.000 1.00 63.75 97 LEU A C 1
ATOM 745 O O . LEU A 1 97 ? 18.836 -6.453 -11.532 1.00 63.75 97 LEU A O 1
ATOM 749 N N . PRO A 1 98 ? 19.833 -4.429 -11.453 1.00 58.94 98 PRO A N 1
ATOM 750 C CA . PRO A 1 98 ? 20.735 -4.675 -12.581 1.00 58.94 98 PRO A CA 1
ATOM 751 C C . PRO A 1 98 ? 21.616 -5.921 -12.436 1.00 58.94 98 PRO A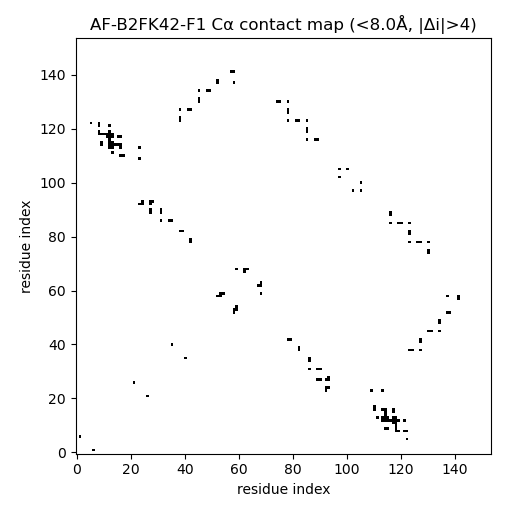 C 1
ATOM 753 O O . PRO A 1 98 ? 22.080 -6.451 -13.440 1.00 58.94 98 PRO A O 1
ATOM 756 N N . TYR A 1 99 ? 21.855 -6.396 -11.209 1.00 56.09 99 TYR A N 1
ATOM 757 C CA . TYR A 1 99 ? 22.634 -7.611 -10.959 1.00 56.09 99 TYR A CA 1
ATOM 758 C C . TYR A 1 99 ? 21.813 -8.905 -11.118 1.00 56.09 99 TYR A C 1
ATOM 760 O O . TYR A 1 99 ? 22.381 -9.980 -11.289 1.00 56.09 99 TYR A O 1
ATOM 768 N N . LEU A 1 100 ? 20.480 -8.822 -11.059 1.00 63.25 100 LEU A N 1
ATOM 769 C CA . LEU A 1 100 ? 19.586 -9.984 -10.999 1.00 63.25 100 LEU A CA 1
ATOM 770 C C . LEU A 1 100 ? 18.925 -10.329 -12.341 1.00 63.25 100 LEU A C 1
ATOM 772 O O . LEU A 1 100 ? 18.423 -11.442 -12.491 1.00 63.25 100 LEU A O 1
ATOM 776 N N . LEU A 1 101 ? 18.904 -9.404 -13.309 1.00 64.62 101 LEU A N 1
ATOM 777 C CA . LEU A 1 101 ? 18.176 -9.575 -14.571 1.00 64.62 101 LEU A CA 1
ATOM 778 C C . LEU A 1 101 ? 19.048 -9.284 -15.807 1.00 64.62 101 LEU A C 1
ATOM 780 O O . LEU A 1 101 ? 19.716 -8.251 -15.855 1.00 64.62 101 LEU A O 1
ATOM 784 N N . PRO A 1 102 ? 18.997 -10.136 -16.851 1.00 68.81 102 PRO A N 1
ATOM 785 C CA . PRO A 1 102 ? 19.619 -9.857 -18.146 1.00 68.81 102 PRO A CA 1
ATOM 786 C C . PRO A 1 102 ? 19.085 -8.563 -18.788 1.00 68.81 102 PRO A C 1
ATOM 788 O O . PRO A 1 102 ? 17.883 -8.288 -18.742 1.00 68.81 102 PRO A O 1
ATOM 791 N N . CYS A 1 103 ? 19.952 -7.801 -19.469 1.00 65.12 103 CYS A N 1
ATOM 792 C CA . CYS A 1 103 ? 19.613 -6.493 -20.056 1.00 65.12 103 CYS A CA 1
ATOM 793 C C . CYS A 1 103 ? 18.400 -6.506 -21.009 1.00 65.12 103 CYS A C 1
ATOM 795 O O . CYS A 1 103 ? 17.670 -5.522 -21.064 1.00 65.12 103 CYS A O 1
ATOM 797 N N . GLN A 1 104 ? 18.152 -7.602 -21.740 1.00 66.38 104 GLN A N 1
ATOM 798 C CA . GLN A 1 104 ? 17.024 -7.709 -22.682 1.00 66.38 104 GLN A CA 1
ATOM 799 C C . GLN A 1 104 ? 15.655 -7.844 -22.001 1.00 66.38 104 GLN A C 1
ATOM 801 O O . GLN A 1 104 ? 14.651 -7.417 -22.564 1.00 66.38 104 GLN A O 1
ATOM 806 N N . THR A 1 105 ? 15.594 -8.418 -20.798 1.00 71.88 105 THR A N 1
ATOM 807 C CA . THR A 1 105 ? 14.335 -8.621 -20.059 1.00 71.88 105 THR A CA 1
ATOM 808 C C . THR A 1 105 ? 14.057 -7.515 -19.046 1.00 71.88 105 THR A C 1
ATOM 810 O O . THR A 1 105 ? 12.999 -7.506 -18.428 1.00 71.88 105 THR A O 1
ATOM 813 N N . ARG A 1 106 ? 14.988 -6.574 -18.870 1.00 70.62 106 ARG A N 1
ATOM 814 C CA . ARG A 1 106 ? 14.955 -5.582 -17.793 1.00 70.62 106 ARG A CA 1
ATOM 815 C C . ARG A 1 106 ? 13.752 -4.636 -17.878 1.00 70.62 106 ARG A C 1
ATOM 817 O O . ARG A 1 106 ? 12.955 -4.603 -16.951 1.00 70.62 106 ARG A O 1
ATOM 824 N N . ALA A 1 107 ? 13.568 -3.954 -19.009 1.00 74.81 107 ALA A N 1
ATOM 825 C CA . ALA A 1 107 ? 12.493 -2.973 -19.189 1.00 74.81 107 ALA A CA 1
ATOM 826 C C . ALA A 1 107 ? 11.063 -3.544 -19.015 1.00 74.81 107 ALA A C 1
ATOM 828 O O . ALA A 1 107 ? 10.288 -2.969 -18.249 1.00 74.81 107 ALA A O 1
ATOM 829 N N . PRO A 1 108 ? 10.676 -4.673 -19.653 1.00 78.31 108 PRO A N 1
ATOM 830 C CA . PRO A 1 108 ? 9.329 -5.216 -19.466 1.00 78.31 108 PRO A CA 1
ATOM 831 C C . PRO A 1 108 ? 9.106 -5.781 -18.055 1.00 78.31 108 PRO A C 1
ATOM 833 O O . PRO A 1 108 ? 7.990 -5.704 -17.544 1.00 78.31 108 PRO A O 1
ATOM 836 N N . VAL A 1 109 ? 10.144 -6.326 -17.407 1.00 80.31 109 VAL A N 1
ATOM 837 C CA . VAL A 1 109 ? 10.040 -6.850 -16.036 1.00 80.31 109 VAL A CA 1
ATOM 838 C C . VAL A 1 109 ? 9.904 -5.714 -15.024 1.00 80.31 109 VAL A C 1
ATOM 840 O O . VAL A 1 109 ? 9.029 -5.783 -14.165 1.00 80.31 109 VAL A O 1
ATOM 843 N N . GLU A 1 110 ? 10.694 -4.647 -15.152 1.00 78.56 110 GLU A N 1
ATOM 844 C CA . GLU A 1 110 ? 10.579 -3.450 -14.309 1.00 78.56 110 GLU A CA 1
ATOM 845 C C . GLU A 1 110 ? 9.193 -2.800 -14.453 1.00 78.56 110 GLU A C 1
ATOM 847 O O . GLU A 1 110 ? 8.549 -2.503 -13.447 1.00 78.56 110 GLU A O 1
ATOM 852 N N . GLY A 1 111 ? 8.672 -2.686 -15.681 1.00 79.19 111 GLY A N 1
ATOM 853 C CA . GLY A 1 111 ? 7.318 -2.177 -15.927 1.00 79.19 111 GLY A CA 1
ATOM 854 C C . GLY A 1 111 ? 6.219 -3.051 -15.310 1.00 79.19 111 GLY A C 1
ATOM 855 O O . GLY A 1 111 ? 5.297 -2.540 -14.668 1.00 79.19 111 GLY A O 1
ATOM 856 N N . ALA A 1 112 ? 6.327 -4.378 -15.432 1.00 82.88 112 ALA A N 1
ATOM 857 C CA . ALA A 1 112 ? 5.385 -5.304 -14.802 1.00 82.88 112 ALA A CA 1
ATOM 858 C C . ALA A 1 112 ? 5.444 -5.228 -13.266 1.00 82.88 112 ALA A C 1
ATOM 860 O O . ALA A 1 112 ? 4.403 -5.220 -12.604 1.00 82.88 112 ALA A O 1
ATOM 861 N N . MET A 1 113 ? 6.646 -5.125 -12.690 1.00 83.12 113 MET A N 1
ATOM 862 C CA . MET A 1 113 ? 6.829 -4.951 -11.249 1.00 83.12 113 MET A CA 1
ATOM 863 C C . MET A 1 113 ? 6.231 -3.629 -10.762 1.00 83.12 113 MET A C 1
ATOM 865 O O . MET A 1 113 ? 5.517 -3.629 -9.760 1.00 83.12 113 MET A O 1
ATOM 869 N N . ALA A 1 114 ? 6.444 -2.527 -11.485 1.00 84.12 114 ALA A N 1
ATOM 870 C CA . ALA A 1 114 ? 5.836 -1.236 -11.172 1.00 84.12 114 ALA A CA 1
ATOM 871 C C . ALA A 1 114 ? 4.304 -1.317 -11.162 1.00 84.12 114 ALA A C 1
ATOM 873 O O . ALA A 1 114 ? 3.672 -0.899 -10.189 1.00 84.12 114 ALA A O 1
ATOM 874 N N . ALA A 1 115 ? 3.700 -1.932 -12.182 1.00 85.19 115 ALA A N 1
ATOM 875 C CA . ALA A 1 115 ? 2.250 -2.1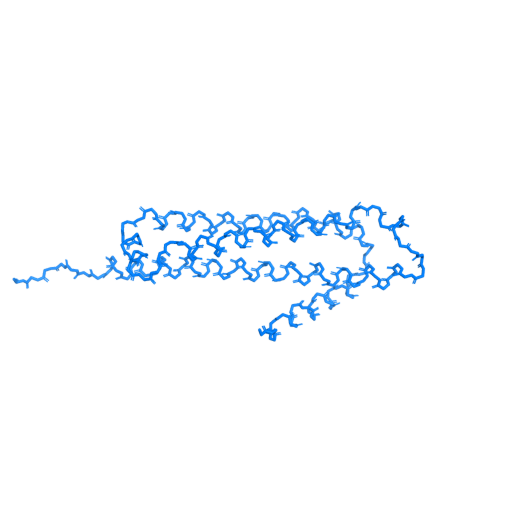03 -12.253 1.00 85.19 115 ALA A CA 1
ATOM 876 C C . ALA A 1 115 ? 1.695 -2.889 -11.052 1.00 85.19 115 ALA A C 1
ATOM 878 O O . ALA A 1 115 ? 0.690 -2.493 -10.455 1.00 85.19 115 ALA A O 1
ATOM 879 N N . VAL A 1 116 ? 2.375 -3.969 -10.654 1.00 86.25 116 VAL A N 1
ATOM 880 C CA . VAL A 1 116 ? 1.999 -4.773 -9.480 1.00 86.25 116 VAL A CA 1
ATOM 881 C C . VAL A 1 116 ? 2.156 -3.979 -8.180 1.00 86.25 116 VAL A C 1
ATOM 883 O O . VAL A 1 116 ? 1.289 -4.066 -7.310 1.00 86.25 116 VAL A O 1
ATOM 886 N N . LEU A 1 117 ? 3.217 -3.182 -8.039 1.00 88.00 117 LEU A N 1
ATOM 887 C CA . LEU A 1 117 ? 3.452 -2.347 -6.858 1.00 88.00 117 LEU A CA 1
ATOM 888 C C . LEU A 1 117 ? 2.412 -1.229 -6.707 1.00 88.00 117 LEU A C 1
ATOM 890 O O . LEU A 1 117 ? 1.939 -0.970 -5.598 1.00 88.00 117 LEU A O 1
ATOM 894 N N . PHE A 1 118 ? 1.999 -0.599 -7.805 1.00 88.00 118 PHE A N 1
ATOM 895 C CA . PHE A 1 118 ? 0.910 0.378 -7.772 1.00 88.00 118 PHE A CA 1
ATOM 896 C C . PHE A 1 118 ? -0.444 -0.277 -7.479 1.00 88.00 118 PHE A C 1
ATOM 898 O O . PHE A 1 118 ? -1.226 0.237 -6.672 1.00 88.00 118 PHE A O 1
ATOM 905 N N . ALA A 1 119 ? -0.715 -1.440 -8.077 1.00 86.44 119 ALA A N 1
ATOM 906 C CA . ALA A 1 119 ? -1.933 -2.193 -7.801 1.00 86.44 119 ALA A CA 1
ATOM 907 C C . ALA A 1 119 ? -2.009 -2.638 -6.331 1.00 86.44 119 ALA A C 1
ATOM 909 O O . ALA A 1 119 ? -3.074 -2.551 -5.714 1.00 86.44 119 ALA A O 1
ATOM 910 N N . SER A 1 120 ? -0.886 -3.069 -5.748 1.00 87.75 120 SER A N 1
ATOM 911 C CA . SER A 1 120 ? -0.822 -3.521 -4.357 1.00 87.75 120 SER A CA 1
ATOM 912 C C . SER A 1 120 ? -1.057 -2.381 -3.364 1.00 87.75 120 SER A C 1
ATOM 914 O O . SER A 1 120 ? -1.817 -2.565 -2.415 1.00 87.75 120 SER A O 1
ATOM 916 N N . VAL A 1 121 ? -0.533 -1.177 -3.625 1.00 88.56 121 VAL A N 1
ATOM 917 C CA . VAL A 1 121 ? -0.861 0.035 -2.846 1.00 88.56 121 VAL A CA 1
ATOM 918 C C . VAL A 1 121 ? -2.349 0.347 -2.920 1.00 88.56 121 VAL A C 1
ATOM 920 O O . VAL A 1 121 ? -2.985 0.594 -1.895 1.00 88.56 121 VAL A O 1
ATOM 923 N N . SER A 1 122 ? -2.927 0.306 -4.120 1.00 87.88 122 SER A N 1
ATOM 924 C CA . SER A 1 122 ? -4.350 0.586 -4.310 1.00 87.88 122 SER A CA 1
ATOM 925 C C . SER A 1 122 ? -5.235 -0.406 -3.540 1.00 87.88 122 SER A C 1
ATOM 927 O O . SER A 1 122 ? -6.200 -0.011 -2.878 1.00 87.88 122 SER A O 1
ATOM 929 N N . LEU A 1 123 ? -4.862 -1.690 -3.552 1.00 85.38 123 LEU A N 1
ATOM 930 C CA . LEU A 1 123 ? -5.522 -2.731 -2.766 1.00 85.38 123 LEU A CA 1
ATOM 931 C C . LEU A 1 123 ? -5.336 -2.527 -1.258 1.00 85.38 123 LEU A C 1
ATOM 933 O O . LEU A 1 123 ? -6.314 -2.654 -0.525 1.00 85.38 123 LEU A O 1
ATOM 937 N N . ALA A 1 124 ? -4.137 -2.160 -0.802 1.00 86.75 124 ALA A N 1
ATOM 938 C CA . ALA A 1 124 ? -3.851 -1.898 0.609 1.00 86.75 124 ALA A CA 1
ATOM 939 C C . ALA A 1 124 ? -4.702 -0.748 1.167 1.00 86.75 124 ALA A C 1
ATOM 941 O O . ALA A 1 124 ? -5.332 -0.887 2.222 1.00 86.75 124 ALA A O 1
ATOM 942 N N . VAL A 1 125 ? -4.812 0.355 0.419 1.00 84.38 125 VAL A N 1
ATOM 943 C CA . VAL A 1 125 ? -5.683 1.485 0.780 1.00 84.38 125 VAL A CA 1
ATOM 944 C C . VAL A 1 125 ? -7.140 1.038 0.861 1.00 84.38 125 VAL A C 1
ATOM 946 O O . VAL A 1 125 ? -7.827 1.353 1.835 1.00 84.38 125 VAL A O 1
ATOM 949 N N . ARG A 1 126 ? -7.615 0.249 -0.110 1.00 84.06 126 ARG A N 1
ATOM 950 C CA . ARG A 1 126 ? -8.977 -0.297 -0.081 1.00 84.06 126 ARG A CA 1
ATOM 951 C C . ARG A 1 126 ? -9.210 -1.180 1.146 1.00 84.06 126 ARG A C 1
ATOM 953 O O . ARG A 1 126 ? -10.244 -1.044 1.800 1.00 84.06 126 ARG A O 1
ATOM 960 N N . THR A 1 127 ? -8.291 -2.088 1.462 1.00 78.75 127 THR A N 1
ATOM 961 C CA . THR A 1 127 ? -8.425 -2.952 2.644 1.00 78.75 127 THR A CA 1
ATOM 962 C C . THR A 1 127 ? -8.424 -2.137 3.934 1.00 78.75 127 THR A C 1
ATOM 964 O O . THR A 1 127 ? -9.266 -2.377 4.798 1.00 78.75 127 THR A O 1
ATOM 967 N N . GLY A 1 128 ? -7.587 -1.098 4.017 1.00 76.81 128 GLY A N 1
ATOM 968 C CA . GLY A 1 128 ? -7.605 -0.144 5.126 1.00 76.81 128 GLY A CA 1
ATOM 969 C C . GLY A 1 128 ? -8.939 0.601 5.243 1.00 76.81 128 GLY A C 1
ATOM 970 O O . GLY A 1 128 ? -9.468 0.751 6.341 1.00 76.81 128 GLY A O 1
ATOM 971 N N . TRP A 1 129 ? -9.543 0.995 4.119 1.00 77.25 129 TRP A N 1
ATOM 972 C CA . TRP A 1 129 ? -10.857 1.642 4.103 1.00 77.25 129 TRP A CA 1
ATOM 973 C C . TRP A 1 129 ? -11.969 0.734 4.644 1.00 77.25 129 TRP A C 1
ATOM 975 O O . TRP A 1 129 ? -12.815 1.177 5.421 1.00 77.25 129 TRP A O 1
ATOM 985 N N . HIS A 1 130 ? -11.961 -0.553 4.286 1.00 72.81 130 HIS A N 1
ATOM 986 C CA . HIS A 1 130 ? -12.929 -1.517 4.817 1.00 72.81 130 HIS A CA 1
ATOM 987 C C . HIS A 1 130 ? -12.829 -1.666 6.345 1.00 72.81 130 HIS A C 1
ATOM 989 O O . HIS A 1 130 ? -13.863 -1.758 7.011 1.00 72.81 130 HIS A O 1
ATOM 995 N N . ALA A 1 131 ? -11.618 -1.615 6.908 1.00 71.94 131 ALA A N 1
ATOM 996 C CA . ALA A 1 131 ? -11.415 -1.635 8.356 1.00 71.94 131 ALA A CA 1
ATOM 997 C C . ALA A 1 131 ? -11.977 -0.372 9.045 1.00 71.94 131 ALA A C 1
ATOM 999 O O . ALA A 1 131 ? -12.665 -0.472 10.066 1.00 71.94 131 ALA A O 1
ATOM 1000 N N . VAL A 1 132 ? -11.779 0.812 8.450 1.00 73.69 132 VAL A N 1
ATOM 1001 C CA . VAL A 1 132 ? -12.363 2.081 8.934 1.00 73.69 132 VAL A CA 1
ATOM 1002 C C . VAL A 1 132 ? -13.894 2.015 8.938 1.00 73.69 132 VAL A C 1
ATOM 1004 O O . VAL A 1 132 ? -14.529 2.330 9.945 1.00 73.69 132 VAL A O 1
ATOM 1007 N N . VAL A 1 133 ? -14.503 1.565 7.837 1.00 75.31 133 VAL A N 1
ATOM 1008 C CA . VAL A 1 133 ? -15.967 1.431 7.732 1.00 75.31 133 VAL A CA 1
ATOM 1009 C C . VAL A 1 133 ? -16.507 0.448 8.772 1.00 75.31 133 VAL A C 1
ATOM 1011 O O . VAL A 1 133 ? -17.517 0.738 9.415 1.00 75.31 133 VAL A O 1
ATOM 1014 N N . GLY A 1 134 ? -15.822 -0.679 8.991 1.00 70.69 134 GLY A N 1
ATOM 1015 C CA . GLY A 1 134 ? -16.177 -1.632 10.045 1.00 70.69 134 GLY A CA 1
ATOM 1016 C C . GLY A 1 134 ? -16.163 -0.998 11.440 1.00 70.69 134 GLY A C 1
ATOM 1017 O O . GLY A 1 134 ? -17.093 -1.198 12.221 1.00 70.69 134 GLY A O 1
ATOM 1018 N N . SER A 1 135 ? -15.161 -0.163 11.714 1.00 71.56 135 SER A N 1
ATOM 1019 C CA . SER A 1 135 ? -15.031 0.584 12.973 1.00 71.56 135 SER A CA 1
ATOM 1020 C C . SER A 1 135 ? -16.189 1.572 13.168 1.00 71.56 135 SER A C 1
ATOM 1022 O O . SER A 1 135 ? -16.831 1.586 14.219 1.00 71.56 135 SER A O 1
ATOM 1024 N N . ASN A 1 136 ? -16.517 2.348 12.131 1.00 74.31 136 ASN A N 1
ATOM 1025 C CA . ASN A 1 136 ? -17.616 3.318 12.164 1.00 74.31 136 ASN A CA 1
ATOM 1026 C C . ASN A 1 136 ? -18.988 2.645 12.321 1.00 74.31 136 ASN A C 1
ATOM 1028 O O . ASN A 1 136 ? -19.862 3.175 13.005 1.00 74.31 136 ASN A O 1
ATOM 1032 N N . MET A 1 137 ? -19.181 1.462 11.732 1.00 73.31 137 MET A N 1
ATOM 1033 C CA . MET A 1 137 ? -20.409 0.682 11.903 1.00 73.31 137 MET A CA 1
ATOM 1034 C C . MET A 1 137 ? -20.604 0.244 13.361 1.00 73.31 137 MET A C 1
ATOM 1036 O O . MET A 1 137 ? -21.720 0.328 13.878 1.00 73.31 137 MET A O 1
ATOM 1040 N N . LEU A 1 138 ? -19.541 -0.198 14.038 1.00 69.94 138 LEU A N 1
ATOM 1041 C CA . LEU A 1 138 ? -19.611 -0.542 15.461 1.00 69.94 138 LEU A CA 1
ATOM 1042 C C . LEU A 1 138 ? -19.933 0.689 16.320 1.00 69.94 138 LEU A C 1
ATOM 1044 O O . LEU A 1 138 ? -20.778 0.607 17.209 1.00 69.94 138 LEU A O 1
ATOM 1048 N N . LEU A 1 139 ? -19.332 1.841 16.003 1.00 71.44 139 LEU A N 1
ATOM 1049 C CA . LEU A 1 139 ? -19.602 3.103 16.694 1.00 71.44 139 LEU A CA 1
ATOM 1050 C C . LEU A 1 139 ? -21.070 3.539 16.554 1.00 71.44 139 LEU A C 1
ATOM 1052 O O . LEU A 1 139 ? -21.719 3.855 17.549 1.00 71.44 139 LEU A O 1
ATOM 1056 N N . LEU A 1 140 ? -21.615 3.517 15.333 1.00 70.94 140 LEU A N 1
ATOM 1057 C CA . LEU A 1 140 ? -23.020 3.848 15.070 1.00 70.94 140 LEU A CA 1
ATOM 1058 C C . LEU A 1 140 ? -23.971 2.928 15.837 1.00 70.94 140 LEU A C 1
ATOM 1060 O O . LEU A 1 140 ? -24.967 3.386 16.390 1.00 70.94 140 LEU A O 1
ATOM 1064 N N . ARG A 1 141 ? -23.660 1.632 15.906 1.00 68.94 141 ARG A N 1
ATOM 1065 C CA . ARG A 1 141 ? -24.482 0.671 16.652 1.00 68.94 141 ARG A CA 1
ATOM 1066 C C . ARG A 1 141 ? -24.443 0.922 18.152 1.00 68.94 141 ARG A C 1
ATOM 1068 O O . ARG A 1 141 ? -25.499 0.870 18.776 1.00 68.94 141 ARG A O 1
ATOM 1075 N N . LYS A 1 142 ? -23.273 1.257 18.700 1.00 67.88 142 LYS A N 1
ATOM 1076 C CA . LYS A 1 142 ? -23.142 1.690 20.094 1.00 67.88 142 LYS A CA 1
ATOM 1077 C C . LYS A 1 142 ? -24.024 2.911 20.377 1.00 67.88 142 LYS A C 1
ATOM 1079 O O . LYS A 1 142 ? -24.779 2.909 21.339 1.00 67.88 142 LYS A O 1
ATOM 1084 N N . LEU A 1 143 ? -23.989 3.922 19.505 1.00 68.81 143 LEU A N 1
ATOM 1085 C CA . LEU A 1 143 ? -24.816 5.127 19.649 1.00 68.81 143 LEU A CA 1
ATOM 1086 C C . LEU A 1 143 ? -26.319 4.836 19.560 1.00 68.81 143 LEU A C 1
ATOM 1088 O O . LEU A 1 143 ? -27.090 5.438 20.294 1.00 68.81 143 LEU A O 1
ATOM 1092 N N . ILE A 1 144 ? -26.745 3.910 18.698 1.00 71.88 144 ILE A N 1
ATOM 1093 C CA . ILE A 1 144 ? -28.158 3.510 18.595 1.00 71.88 144 ILE A CA 1
ATOM 1094 C C . ILE A 1 144 ? -28.612 2.751 19.851 1.00 71.88 144 ILE A C 1
ATOM 1096 O O . ILE A 1 144 ? -29.722 2.973 20.325 1.00 71.88 144 ILE A O 1
ATOM 1100 N N . GLN A 1 145 ? -27.767 1.880 20.411 1.00 64.62 145 GLN A N 1
ATOM 1101 C CA . GLN A 1 145 ? -28.078 1.153 21.648 1.00 64.62 145 GLN A CA 1
ATOM 1102 C C . GLN A 1 145 ? -28.096 2.079 22.870 1.00 64.62 145 GLN A C 1
ATOM 1104 O O . GLN A 1 145 ? -29.041 2.020 23.651 1.00 64.62 145 GLN A O 1
ATOM 1109 N N . GLY A 1 146 ? -27.119 2.983 22.992 1.00 61.16 146 GLY A N 1
ATOM 1110 C CA . GLY A 1 146 ? -27.087 4.001 24.048 1.00 61.16 146 GLY A CA 1
ATOM 1111 C C . GLY A 1 146 ? -28.124 5.118 23.867 1.00 61.16 146 GLY A C 1
ATOM 1112 O O . GLY A 1 146 ? -28.480 5.791 24.828 1.00 61.16 146 GLY A O 1
ATOM 1113 N N . GLY A 1 147 ? -28.624 5.311 22.643 1.00 53.06 147 GLY A N 1
ATOM 1114 C CA . GLY A 1 147 ? -29.673 6.267 22.291 1.00 53.06 147 GLY A CA 1
ATOM 1115 C C . GLY A 1 147 ? -31.092 5.705 22.370 1.00 53.06 147 GLY A C 1
ATOM 1116 O O . GLY A 1 147 ? -32.031 6.464 22.150 1.00 53.06 147 GLY A O 1
ATOM 1117 N N . SER A 1 148 ? -31.274 4.416 22.683 1.00 45.91 148 SER A N 1
ATOM 1118 C CA . SER A 1 148 ? -32.580 3.878 23.067 1.00 45.91 148 SER A CA 1
ATOM 1119 C C . SER A 1 148 ? -32.897 4.387 24.476 1.00 45.91 148 SER A C 1
ATOM 1121 O O . SER A 1 148 ? -32.296 3.893 25.433 1.00 45.91 148 SER A O 1
ATOM 1123 N N . PRO A 1 149 ? -33.819 5.354 24.652 1.00 45.53 149 PRO A N 1
ATOM 1124 C CA . PRO A 1 149 ? -34.184 5.853 25.963 1.00 45.53 149 PRO A CA 1
ATOM 1125 C C . PRO A 1 149 ? -35.063 4.787 26.618 1.00 45.53 149 PRO A C 1
ATOM 1127 O O . PRO A 1 149 ? -36.285 4.801 26.522 1.00 45.53 149 PRO A O 1
ATOM 1130 N N . GLY A 1 150 ? -34.431 3.823 27.280 1.00 45.81 150 GLY A N 1
ATOM 1131 C CA . GLY A 1 150 ? -35.067 3.065 28.349 1.00 45.81 150 GLY A CA 1
ATOM 1132 C C . GLY A 1 150 ? -35.154 3.962 29.579 1.00 45.81 150 GLY A C 1
ATOM 1133 O O . GLY A 1 150 ? -34.401 3.776 30.528 1.00 45.81 150 GLY A O 1
ATOM 1134 N N . GLY A 1 151 ? -36.013 4.980 29.518 1.00 41.44 151 GLY A N 1
ATOM 1135 C CA . GLY A 1 151 ? -36.223 5.958 30.577 1.00 41.44 151 GLY A CA 1
ATOM 1136 C C . GLY A 1 151 ? -37.691 6.370 30.682 1.00 41.44 151 GLY A C 1
ATOM 1137 O O . GLY A 1 151 ? -38.076 7.363 30.075 1.00 41.44 151 GLY A O 1
ATOM 1138 N N . GLY A 1 152 ? -38.444 5.627 31.508 1.00 43.56 152 GLY A N 1
ATOM 1139 C CA . GLY A 1 152 ? -39.736 5.994 32.123 1.00 43.56 152 GLY A CA 1
ATOM 1140 C C . GLY A 1 152 ? -40.980 5.749 31.253 1.00 43.56 152 GLY A C 1
ATOM 1141 O O . GLY A 1 152 ? -40.927 5.951 30.052 1.00 43.56 152 GLY A O 1
ATOM 1142 N N . ILE A 1 153 ? -42.156 5.363 31.758 1.00 42.09 153 ILE A N 1
ATOM 1143 C CA . ILE A 1 153 ? -42.726 5.317 33.113 1.00 42.09 153 ILE A CA 1
ATOM 1144 C C . ILE A 1 153 ? -43.893 4.312 33.034 1.00 42.09 153 ILE A C 1
ATOM 1146 O O . ILE A 1 153 ? -44.714 4.463 32.135 1.00 42.09 153 ILE A O 1
ATOM 1150 N N . GLU A 1 154 ? -43.932 3.317 33.925 1.00 35.59 154 GLU A N 1
ATOM 1151 C CA . GLU A 1 154 ? -45.090 2.802 34.696 1.00 35.59 154 GLU A CA 1
ATOM 1152 C C . GLU A 1 154 ? -44.653 1.594 35.540 1.00 35.59 154 GLU A C 1
ATOM 1154 O O . GLU A 1 154 ? -43.986 0.685 34.993 1.00 35.59 154 GLU A O 1
#

Organism: Stenotrophomonas maltophilia (strain K279a) (NCBI:txid522373)

pLDDT: mean 75.2, std 11.63, range [35.59, 90.44]